Protein AF-A0A7I4YD61-F1 (afdb_monomer_lite)

Sequence (108 aa):
MLGISLYTQVQKGTRSSELRRRTKIRDAADYAKKSKITWAGHVMRYSDDRWTRAVTNWIPRGIKRTPGRPPTRWSDFFTKALNERNVDLRAPGAINRRLTGRQVTGLI

Foldseek 3Di:
DPPDDPVNCVVVVPDPVNVCVVVVDPDPVVVVVVVVLVVVLVLQPDPDPDPSVCQQQDFDPPDDDDPPDPGDGNVNVSVVVCVVVPVDPPDDDDPPPPPDDDDDDDDD

Secondary structure (DSSP, 8-state):
-----HHHHHHTT--HHHHHHHH-PPPHHHHHHHHHHHHHHHHHH--S--HHHHHHT---SS--PPTT-----HHHHHHHHHHTTT----PPP---------------

Organism: Haemonchus contortus (NCBI:txid6289)

Radius of gyration: 24.05 Å; chains: 1; bounding box: 62×25×75 Å

pLDDT: mean 74.81, std 19.47, range [31.83, 92.88]

Structure (mmCIF, N/CA/C/O backbone):
data_AF-A0A7I4YD61-F1
#
_entry.id   AF-A0A7I4YD61-F1
#
loop_
_atom_site.group_PDB
_atom_site.id
_atom_site.type_symbol
_atom_site.label_atom_id
_atom_site.label_alt_id
_atom_site.label_comp_id
_atom_site.label_asym_id
_atom_site.label_entity_id
_atom_site.label_seq_id
_atom_site.pdbx_PDB_ins_code
_atom_site.Cartn_x
_atom_site.Cartn_y
_atom_site.Cartn_z
_atom_site.occupancy
_atom_site.B_iso_or_equiv
_atom_site.auth_seq_id
_atom_site.auth_comp_id
_atom_site.auth_asym_id
_atom_site.auth_atom_id
_atom_site.pdbx_PDB_model_num
ATOM 1 N N . MET A 1 1 ? -11.832 -4.435 25.022 1.00 61.00 1 MET A N 1
ATOM 2 C CA . MET A 1 1 ? -13.270 -4.392 24.659 1.00 61.00 1 MET A CA 1
ATOM 3 C C . MET A 1 1 ? -14.021 -3.630 25.745 1.00 61.00 1 MET A C 1
ATOM 5 O O . MET A 1 1 ? -13.668 -3.809 26.897 1.00 61.00 1 MET A O 1
ATOM 9 N N . LEU A 1 2 ? -15.003 -2.782 25.407 1.00 73.25 2 LEU A N 1
ATOM 10 C CA . LEU A 1 2 ? -15.698 -1.913 26.381 1.00 73.25 2 LEU A CA 1
ATOM 11 C C . LEU A 1 2 ? -16.803 -2.618 27.198 1.00 73.25 2 LEU A C 1
ATOM 13 O O . LEU A 1 2 ? -17.373 -1.993 28.080 1.00 73.25 2 LEU A O 1
ATOM 17 N N . GLY A 1 3 ? -17.143 -3.877 26.892 1.00 79.88 3 GLY A N 1
ATOM 18 C CA . GLY A 1 3 ? -18.187 -4.627 27.612 1.00 79.88 3 GLY A CA 1
ATOM 19 C C . GLY A 1 3 ? -19.615 -4.085 27.437 1.00 79.88 3 GLY A C 1
ATOM 20 O O . GLY A 1 3 ? -20.517 -4.492 28.156 1.00 79.88 3 GLY A O 1
ATOM 21 N N . ILE A 1 4 ? -19.840 -3.160 26.497 1.00 80.75 4 ILE A N 1
ATOM 22 C CA . ILE A 1 4 ? -21.144 -2.523 26.273 1.00 80.75 4 ILE A CA 1
ATOM 23 C C . ILE A 1 4 ? -21.923 -3.337 25.239 1.00 80.75 4 ILE A C 1
ATOM 25 O O . ILE A 1 4 ? -21.481 -3.449 24.092 1.00 80.75 4 ILE A O 1
ATOM 29 N N . SER A 1 5 ? -23.090 -3.857 25.625 1.00 86.06 5 SER A N 1
ATOM 30 C CA . SER A 1 5 ? -23.985 -4.574 24.711 1.00 86.06 5 SER A CA 1
ATOM 31 C C . SER A 1 5 ? -24.517 -3.662 23.597 1.00 86.06 5 SER A C 1
ATOM 33 O O . SER A 1 5 ? -24.658 -2.450 23.778 1.00 86.06 5 SER A O 1
ATOM 35 N N . LEU A 1 6 ? -24.848 -4.249 22.441 1.00 82.88 6 LEU A N 1
ATOM 36 C CA . LEU A 1 6 ? -25.453 -3.523 21.314 1.00 82.88 6 LEU A CA 1
ATOM 37 C C . LEU A 1 6 ? -26.767 -2.837 21.710 1.00 82.88 6 LEU A C 1
ATOM 39 O O . LEU A 1 6 ? -26.996 -1.696 21.321 1.00 82.88 6 LEU A O 1
ATOM 43 N N . TYR A 1 7 ? -27.582 -3.485 22.547 1.00 87.19 7 TYR A N 1
ATOM 44 C CA . TYR A 1 7 ? -28.810 -2.902 23.093 1.00 87.19 7 TYR A CA 1
ATOM 45 C C . TYR A 1 7 ? -28.536 -1.566 23.799 1.00 87.19 7 TYR A C 1
ATOM 47 O O . TYR A 1 7 ? -29.142 -0.546 23.475 1.00 87.19 7 TYR A O 1
ATOM 55 N N . THR A 1 8 ? -27.548 -1.539 24.696 1.00 86.19 8 THR A N 1
ATOM 56 C CA . THR A 1 8 ? -27.160 -0.323 25.422 1.00 86.19 8 THR A CA 1
ATOM 57 C C . THR A 1 8 ? -26.579 0.740 24.490 1.00 86.19 8 THR A C 1
ATOM 59 O O . THR A 1 8 ? -26.765 1.934 24.730 1.00 86.19 8 THR A O 1
ATOM 62 N N . GLN A 1 9 ? -25.891 0.332 23.418 1.00 86.19 9 GLN A N 1
ATOM 63 C CA . GLN A 1 9 ? -25.376 1.267 22.416 1.00 86.19 9 GLN A CA 1
ATOM 64 C C . GLN A 1 9 ? -26.511 1.968 21.660 1.00 86.19 9 GLN A C 1
ATOM 66 O O . GLN A 1 9 ? -26.437 3.187 21.487 1.00 86.19 9 GLN A O 1
ATOM 71 N N . VAL A 1 10 ? -27.552 1.223 21.266 1.00 88.62 10 VAL A N 1
ATOM 72 C CA . VAL A 1 10 ? -28.729 1.741 20.548 1.00 88.62 10 VAL A CA 1
ATOM 73 C C . VAL A 1 10 ? -29.580 2.638 21.447 1.00 88.62 10 VAL A C 1
ATOM 75 O O . VAL A 1 10 ? -29.874 3.762 21.052 1.00 88.62 10 VAL A O 1
ATOM 78 N N . GLN A 1 11 ? -29.889 2.208 22.676 1.00 89.31 11 GLN A N 1
ATOM 79 C CA . GLN A 1 11 ? -30.666 3.004 23.644 1.00 89.31 11 GLN A CA 1
ATOM 80 C C . GLN A 1 11 ? -30.025 4.368 23.933 1.00 89.31 11 GLN A C 1
ATOM 82 O O . GLN A 1 11 ? -30.710 5.378 24.048 1.00 89.31 11 GLN A O 1
ATOM 87 N N . LYS A 1 12 ? -28.689 4.412 24.019 1.00 87.25 12 LYS A N 1
ATOM 88 C CA . LYS A 1 12 ? -27.931 5.649 24.265 1.00 87.25 12 LYS A CA 1
ATOM 89 C C . LYS A 1 12 ? -27.622 6.448 22.993 1.00 87.25 12 LYS A C 1
ATOM 91 O O . LYS A 1 12 ? -26.900 7.438 23.081 1.00 87.25 12 LYS A O 1
ATOM 96 N N . GLY A 1 13 ? -28.090 6.009 21.819 1.00 88.81 13 GLY A N 1
ATOM 97 C CA . GLY A 1 13 ? -27.801 6.669 20.540 1.00 88.81 13 GLY A CA 1
ATOM 98 C C . GLY A 1 13 ? -26.299 6.791 20.258 1.00 88.81 13 GLY A C 1
ATOM 99 O O . GLY A 1 13 ? -25.824 7.812 19.759 1.00 88.81 13 GLY A O 1
ATOM 100 N N . THR A 1 14 ? -25.513 5.785 20.648 1.00 87.19 14 THR A N 1
ATOM 101 C CA . THR A 1 14 ? -24.049 5.899 20.677 1.00 87.19 14 THR A CA 1
ATOM 102 C C . THR A 1 14 ? -23.485 5.930 19.257 1.00 87.19 14 THR A C 1
ATOM 104 O O . THR A 1 14 ? -23.570 4.952 18.516 1.00 87.19 14 THR A O 1
ATOM 107 N N . ARG A 1 15 ? -22.862 7.045 18.867 1.00 87.56 15 ARG A N 1
ATOM 108 C CA . ARG A 1 15 ? -22.293 7.212 17.521 1.00 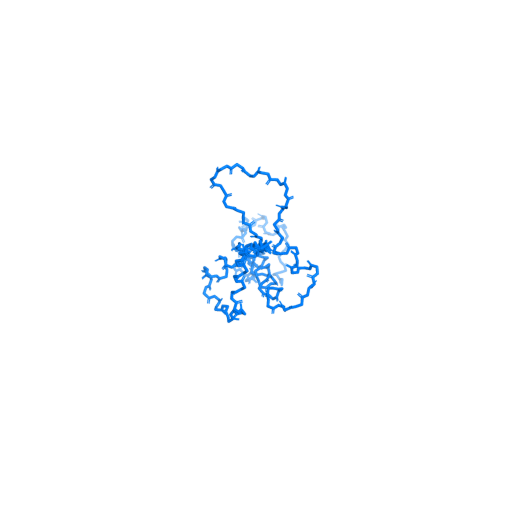87.56 15 ARG A CA 1
ATOM 109 C C . ARG A 1 15 ? -21.010 6.387 17.334 1.00 87.56 15 ARG A C 1
ATOM 111 O O . ARG A 1 15 ? -20.211 6.238 18.255 1.00 87.56 15 ARG A O 1
ATOM 118 N N . SER A 1 16 ? -20.739 5.928 16.108 1.00 84.69 16 SER A N 1
ATOM 119 C CA . SER A 1 16 ? -19.512 5.168 15.785 1.00 84.69 16 SER A CA 1
ATOM 120 C C . SER A 1 16 ? -18.217 5.923 16.141 1.00 84.69 16 SER A C 1
ATOM 122 O O . SER A 1 16 ? -17.258 5.324 16.627 1.00 84.69 16 SER A O 1
ATOM 124 N N . SER A 1 17 ? -18.197 7.252 15.980 1.00 85.31 17 SER A N 1
ATOM 125 C CA . SER A 1 17 ? -17.065 8.103 16.376 1.00 85.31 17 SER A CA 1
ATOM 126 C C . SER A 1 17 ? -16.779 8.044 17.881 1.00 85.31 17 SER A C 1
ATOM 128 O O . SER A 1 17 ? -15.621 8.011 18.291 1.00 85.31 17 SER A O 1
ATOM 130 N N . GLU A 1 18 ? -17.828 7.971 18.702 1.00 87.75 18 GLU A N 1
ATOM 131 C CA . GLU A 1 18 ? -17.735 7.879 20.160 1.00 87.75 18 GLU A CA 1
ATOM 132 C C . GLU A 1 18 ? -17.140 6.532 20.588 1.00 87.75 18 GLU A C 1
ATOM 134 O O . GLU A 1 18 ? -16.248 6.475 21.437 1.00 87.75 18 GLU A O 1
ATOM 139 N N . LEU A 1 19 ? -17.563 5.443 19.939 1.00 85.31 19 LEU A N 1
ATOM 140 C CA . LEU A 1 19 ? -16.997 4.113 20.165 1.00 85.31 19 LEU A CA 1
ATOM 141 C C . LEU A 1 19 ? -15.517 4.056 19.770 1.00 85.31 19 LEU A C 1
ATOM 143 O O . LEU A 1 19 ? -14.705 3.526 20.529 1.00 85.31 19 LEU A O 1
ATOM 147 N N . ARG A 1 20 ? -15.133 4.646 18.632 1.00 84.75 20 ARG A N 1
ATOM 148 C CA . ARG A 1 20 ? -13.725 4.722 18.197 1.00 84.75 20 ARG A CA 1
ATOM 149 C C . ARG A 1 20 ? -12.872 5.521 19.180 1.00 84.75 20 ARG A C 1
ATOM 151 O O . ARG A 1 20 ? -11.805 5.050 19.568 1.00 84.75 20 ARG A O 1
ATOM 158 N N . ARG A 1 21 ? -13.375 6.663 19.662 1.00 85.25 21 ARG A N 1
ATOM 159 C CA . ARG A 1 21 ? -12.711 7.478 20.694 1.00 85.25 21 ARG A CA 1
ATOM 160 C C . ARG A 1 21 ? -12.461 6.683 21.978 1.00 85.25 21 ARG A C 1
ATOM 162 O O . ARG A 1 21 ? -11.354 6.711 22.506 1.00 85.25 21 ARG A O 1
ATOM 169 N N . ARG A 1 22 ? -13.474 5.960 22.468 1.00 87.06 22 ARG A N 1
ATOM 170 C CA . ARG A 1 22 ? -13.386 5.186 23.720 1.00 87.06 22 ARG A CA 1
ATOM 171 C C . ARG A 1 22 ? -12.512 3.942 23.594 1.00 87.06 22 ARG A C 1
ATOM 173 O O . ARG A 1 22 ? -11.742 3.639 24.496 1.00 87.06 22 ARG A O 1
ATOM 180 N N . THR A 1 23 ? -12.644 3.214 22.489 1.00 85.44 23 THR A N 1
ATOM 181 C CA . THR A 1 23 ? -11.886 1.976 22.252 1.00 85.44 23 THR A CA 1
ATOM 182 C C . THR A 1 23 ? -10.442 2.231 21.831 1.00 85.44 23 THR A C 1
ATOM 184 O O . THR A 1 23 ? -9.619 1.329 21.966 1.00 85.44 23 THR A O 1
ATOM 187 N N . LYS A 1 24 ? -10.142 3.427 21.300 1.00 84.00 24 LYS A N 1
ATOM 188 C CA . LYS A 1 24 ? -8.855 3.789 20.681 1.00 84.00 24 LYS A CA 1
ATOM 189 C C . LYS A 1 24 ? -8.408 2.790 19.604 1.00 84.00 24 LYS A C 1
ATOM 191 O O . LYS A 1 24 ? -7.221 2.671 19.306 1.00 84.00 24 LYS A O 1
ATOM 196 N N . ILE A 1 25 ? -9.358 2.058 19.017 1.00 84.88 25 ILE A N 1
ATOM 197 C CA . ILE A 1 25 ? -9.080 1.112 17.942 1.00 84.88 25 ILE A CA 1
ATOM 198 C C . ILE A 1 25 ? -8.690 1.916 16.708 1.00 84.88 25 ILE A C 1
ATOM 200 O O . ILE A 1 25 ? -9.405 2.826 16.283 1.00 84.88 25 ILE A O 1
ATOM 204 N N . ARG A 1 26 ? -7.538 1.568 16.135 1.00 84.25 26 ARG A N 1
ATOM 205 C CA . ARG A 1 26 ? -7.076 2.155 14.882 1.00 84.25 26 ARG A CA 1
ATOM 206 C C . ARG A 1 26 ? -8.079 1.862 13.772 1.00 84.25 26 ARG A C 1
ATOM 208 O O . ARG A 1 26 ? -8.607 0.755 13.691 1.00 84.25 26 ARG A O 1
ATOM 215 N N . ASP A 1 27 ? -8.284 2.838 12.895 1.00 86.25 27 ASP A N 1
ATOM 216 C CA . ASP A 1 27 ? -9.144 2.642 11.741 1.00 86.25 27 ASP A CA 1
ATOM 217 C C . ASP A 1 27 ? -8.668 1.464 10.870 1.00 86.25 27 ASP A C 1
ATOM 219 O O . ASP A 1 27 ? -7.480 1.317 10.559 1.00 86.25 27 ASP A O 1
ATOM 223 N N . ALA A 1 28 ? -9.612 0.591 10.518 1.00 88.69 28 ALA A N 1
ATOM 224 C CA . ALA A 1 28 ? -9.323 -0.641 9.800 1.00 88.69 28 ALA A CA 1
ATOM 225 C C . ALA A 1 28 ? -8.853 -0.370 8.365 1.00 88.69 28 ALA A C 1
ATOM 227 O O . ALA A 1 28 ? -7.949 -1.058 7.883 1.00 88.69 28 ALA A O 1
ATOM 228 N N . ALA A 1 29 ? -9.416 0.641 7.697 1.00 89.38 29 ALA A N 1
ATOM 229 C CA . ALA A 1 29 ? -9.031 0.999 6.338 1.00 89.38 29 ALA A CA 1
ATOM 230 C C . ALA A 1 29 ? -7.627 1.614 6.323 1.00 89.38 29 ALA A C 1
ATOM 232 O O . ALA A 1 29 ? -6.792 1.224 5.499 1.00 89.38 29 ALA A O 1
ATOM 233 N N . ASP A 1 30 ? -7.322 2.487 7.284 1.00 88.50 30 ASP A N 1
ATOM 234 C CA . ASP A 1 30 ? -5.978 3.050 7.440 1.00 88.50 30 ASP A CA 1
ATOM 235 C C . ASP A 1 30 ? -4.936 1.971 7.732 1.00 88.50 30 ASP A C 1
ATOM 237 O O . ASP A 1 30 ? -3.844 1.972 7.144 1.00 88.50 30 ASP A O 1
ATOM 241 N N . TYR A 1 31 ? -5.273 1.017 8.605 1.00 89.19 31 TYR A N 1
ATOM 242 C CA . TYR A 1 31 ? -4.393 -0.109 8.880 1.00 89.19 31 TYR A CA 1
ATOM 243 C C . TYR A 1 31 ? -4.163 -0.960 7.636 1.00 89.19 31 TYR A C 1
ATOM 245 O O . TYR A 1 31 ? -3.009 -1.194 7.277 1.00 89.19 31 TYR A O 1
ATOM 253 N N . ALA A 1 32 ? -5.227 -1.369 6.943 1.00 92.88 32 ALA A N 1
ATOM 254 C CA . ALA A 1 32 ? -5.126 -2.172 5.730 1.00 92.88 32 ALA A CA 1
ATOM 255 C C . ALA A 1 32 ? -4.289 -1.464 4.654 1.00 92.88 32 ALA A C 1
ATOM 257 O O . ALA A 1 32 ? -3.413 -2.079 4.038 1.00 92.88 32 ALA A O 1
ATOM 258 N N . LYS A 1 33 ? -4.491 -0.152 4.470 1.00 89.06 33 LYS A N 1
ATOM 259 C CA . LYS A 1 33 ? -3.700 0.673 3.548 1.00 89.06 33 LYS A CA 1
ATOM 260 C C . LYS A 1 33 ? -2.222 0.680 3.936 1.00 89.06 33 LYS A C 1
ATOM 262 O O . LYS A 1 33 ? -1.367 0.483 3.073 1.00 89.06 33 LYS A O 1
ATOM 267 N N . LYS A 1 34 ? -1.903 0.889 5.220 1.00 87.69 34 LYS A N 1
ATOM 268 C CA . LYS A 1 34 ? -0.516 0.877 5.714 1.00 87.69 34 LYS A CA 1
ATOM 269 C C . LYS A 1 34 ? 0.128 -0.498 5.547 1.00 87.69 34 LYS A C 1
ATOM 271 O O . LYS A 1 34 ? 1.206 -0.569 4.969 1.00 87.69 34 LYS A O 1
ATOM 276 N N . SER A 1 35 ? -0.548 -1.565 5.958 1.00 89.88 35 SER A N 1
ATOM 277 C CA . SER A 1 35 ? -0.055 -2.940 5.834 1.00 89.88 35 SER A CA 1
ATOM 278 C C . SER A 1 35 ? 0.223 -3.321 4.382 1.00 89.88 35 SER A C 1
ATOM 280 O O . SER A 1 35 ? 1.281 -3.873 4.093 1.00 89.88 35 SER A O 1
ATOM 282 N N . LYS A 1 36 ? -0.666 -2.947 3.451 1.00 90.06 36 LYS A N 1
ATOM 283 C CA . LYS A 1 36 ? -0.479 -3.185 2.012 1.00 90.06 36 LYS A CA 1
ATOM 284 C C . LYS A 1 36 ? 0.785 -2.508 1.475 1.00 90.06 36 LYS A C 1
ATOM 286 O O . LYS A 1 36 ? 1.570 -3.147 0.783 1.00 90.06 36 LYS A O 1
ATOM 291 N N . ILE A 1 37 ? 0.994 -1.232 1.810 1.00 87.88 37 ILE A N 1
ATOM 292 C CA . ILE A 1 37 ? 2.168 -0.469 1.359 1.00 87.88 37 ILE A CA 1
ATOM 293 C C . ILE A 1 37 ? 3.455 -1.015 1.992 1.00 87.88 37 ILE A C 1
ATOM 295 O O . ILE A 1 37 ? 4.453 -1.177 1.296 1.00 87.88 37 ILE A O 1
ATOM 299 N N . THR A 1 38 ? 3.440 -1.344 3.288 1.00 90.62 38 THR A N 1
ATOM 300 C CA . THR A 1 38 ? 4.598 -1.933 3.977 1.00 90.62 38 THR A CA 1
ATOM 301 C C . THR A 1 38 ? 4.985 -3.283 3.375 1.00 90.62 38 THR A C 1
ATOM 303 O O . THR A 1 38 ? 6.163 -3.514 3.108 1.00 90.62 38 THR A O 1
ATOM 306 N N . TRP A 1 39 ? 4.007 -4.150 3.109 1.00 92.19 39 TRP A N 1
ATOM 307 C CA . TRP A 1 39 ? 4.246 -5.437 2.460 1.00 92.19 39 TRP A CA 1
ATOM 308 C C . TRP A 1 39 ? 4.808 -5.264 1.045 1.00 92.19 39 TRP A C 1
ATOM 310 O O . TRP A 1 39 ? 5.811 -5.885 0.706 1.00 92.19 39 TRP A O 1
ATOM 320 N N . ALA A 1 40 ? 4.231 -4.366 0.242 1.00 89.06 40 ALA A N 1
ATOM 321 C CA . ALA A 1 40 ? 4.723 -4.099 -1.106 1.00 89.06 40 ALA A CA 1
ATOM 322 C C . ALA A 1 40 ? 6.155 -3.544 -1.101 1.00 89.06 40 ALA A C 1
ATOM 324 O O . ALA A 1 40 ? 7.000 -4.009 -1.863 1.00 89.06 40 ALA A O 1
ATOM 325 N N . GLY A 1 41 ? 6.460 -2.613 -0.192 1.00 88.75 41 GLY A N 1
ATOM 326 C CA . GLY A 1 41 ? 7.816 -2.101 -0.004 1.00 88.75 41 GLY A CA 1
ATOM 327 C C . GLY A 1 41 ? 8.807 -3.199 0.393 1.00 88.75 41 GLY A C 1
ATOM 328 O O . GLY A 1 41 ? 9.939 -3.195 -0.080 1.00 88.75 41 GLY A O 1
ATOM 329 N N . HIS A 1 42 ? 8.386 -4.170 1.209 1.00 89.44 42 HIS A N 1
ATOM 330 C CA . HIS A 1 42 ? 9.201 -5.340 1.535 1.00 89.44 42 HIS A CA 1
ATOM 331 C C . HIS A 1 42 ? 9.448 -6.228 0.306 1.00 89.44 42 HIS A C 1
ATOM 333 O O . HIS A 1 42 ? 10.596 -6.557 0.022 1.00 89.44 42 HIS A O 1
ATOM 339 N N . VAL A 1 43 ? 8.402 -6.528 -0.475 1.00 90.25 43 VAL A N 1
ATOM 340 C CA . VAL A 1 43 ? 8.511 -7.302 -1.725 1.00 90.25 43 VAL A CA 1
ATOM 341 C C . VAL A 1 43 ? 9.460 -6.633 -2.726 1.00 90.25 43 VAL A C 1
ATOM 343 O O . VAL A 1 43 ? 10.255 -7.311 -3.374 1.00 90.25 43 VAL A O 1
ATOM 346 N N . MET A 1 44 ? 9.415 -5.305 -2.839 1.00 85.88 44 MET A N 1
ATOM 347 C CA . MET A 1 44 ? 10.253 -4.542 -3.771 1.00 85.88 44 MET A CA 1
ATOM 348 C C . MET A 1 44 ? 11.742 -4.501 -3.387 1.00 85.88 44 MET A C 1
ATOM 350 O O . MET A 1 44 ? 12.567 -4.220 -4.255 1.00 85.88 44 MET A O 1
ATOM 354 N N . ARG A 1 45 ? 12.104 -4.781 -2.125 1.00 87.50 45 ARG A N 1
ATOM 355 C CA . ARG A 1 45 ? 13.509 -4.829 -1.670 1.00 87.50 45 ARG A CA 1
ATOM 356 C C . ARG A 1 45 ? 14.219 -6.131 -2.026 1.00 87.50 45 ARG A C 1
ATOM 358 O O . ARG A 1 45 ? 15.445 -6.170 -1.973 1.00 87.50 45 ARG A O 1
ATOM 365 N N . TYR A 1 46 ? 13.480 -7.185 -2.364 1.00 87.56 46 TYR A N 1
ATOM 366 C CA . TYR A 1 46 ? 14.097 -8.431 -2.794 1.00 87.56 46 TYR A CA 1
ATOM 367 C C . TYR A 1 46 ? 14.817 -8.254 -4.134 1.00 87.56 46 TYR A C 1
ATOM 369 O O . TYR A 1 46 ? 14.325 -7.573 -5.036 1.00 87.56 46 TYR A O 1
ATOM 377 N N . SER A 1 47 ? 15.986 -8.880 -4.261 1.00 82.81 47 SER A N 1
ATOM 378 C CA . SER A 1 47 ? 16.779 -8.925 -5.493 1.00 82.81 47 SER A CA 1
ATOM 379 C C . SER A 1 47 ? 16.551 -10.196 -6.314 1.00 82.81 47 SER A C 1
ATOM 381 O O . SER A 1 47 ? 17.003 -10.244 -7.455 1.00 82.81 47 SER A O 1
ATOM 383 N N . ASP A 1 48 ? 15.808 -11.169 -5.783 1.00 84.69 48 ASP A N 1
ATOM 384 C CA . ASP A 1 48 ? 15.532 -12.460 -6.414 1.00 84.69 48 ASP A CA 1
ATOM 385 C C . ASP A 1 48 ? 14.333 -12.431 -7.383 1.00 84.69 48 ASP A C 1
ATOM 387 O O . ASP A 1 48 ? 13.587 -11.448 -7.468 1.00 84.69 48 ASP A O 1
ATOM 391 N N . ASP A 1 49 ? 14.165 -13.519 -8.137 1.00 84.56 49 ASP A N 1
ATOM 392 C CA . ASP A 1 49 ? 13.155 -13.678 -9.195 1.00 84.56 49 ASP A CA 1
ATOM 393 C C . ASP A 1 49 ? 11.840 -14.290 -8.685 1.00 84.56 49 ASP A C 1
ATOM 395 O O . ASP A 1 49 ? 11.135 -15.008 -9.399 1.00 84.56 49 ASP A O 1
ATOM 399 N N . ARG A 1 50 ? 11.469 -14.017 -7.428 1.00 89.50 50 ARG A N 1
ATOM 400 C CA . ARG A 1 50 ? 10.206 -14.520 -6.871 1.00 89.50 50 ARG A CA 1
ATOM 401 C C . ARG A 1 50 ? 9.019 -14.064 -7.708 1.00 89.50 50 ARG A C 1
ATOM 403 O O . ARG A 1 50 ? 8.905 -12.890 -8.074 1.00 89.50 50 ARG A O 1
ATOM 410 N N . TRP A 1 51 ? 8.056 -14.968 -7.873 1.00 90.94 51 TRP A N 1
ATOM 411 C CA . TRP A 1 51 ? 6.782 -14.694 -8.538 1.00 90.94 51 TRP A CA 1
ATOM 412 C C . TRP A 1 51 ? 6.120 -13.398 -8.043 1.00 90.94 51 TRP A C 1
ATOM 414 O O . TRP A 1 51 ? 5.668 -12.578 -8.837 1.00 90.94 51 TRP A O 1
ATOM 424 N N . THR A 1 52 ? 6.142 -13.143 -6.733 1.00 91.00 52 THR A N 1
ATOM 425 C CA . THR A 1 52 ? 5.567 -11.939 -6.113 1.00 91.00 52 THR A CA 1
ATOM 426 C C . THR A 1 52 ? 6.184 -10.641 -6.645 1.00 91.00 52 THR A C 1
ATOM 428 O O . THR A 1 52 ? 5.476 -9.658 -6.885 1.00 91.00 52 THR A O 1
ATOM 431 N N . ARG A 1 53 ? 7.502 -10.628 -6.877 1.00 89.19 53 ARG A N 1
ATOM 432 C CA . ARG A 1 53 ? 8.215 -9.484 -7.454 1.00 89.19 53 ARG A CA 1
ATOM 433 C C . ARG A 1 53 ? 7.955 -9.375 -8.955 1.00 89.19 53 ARG A C 1
ATOM 435 O O . ARG A 1 53 ? 7.764 -8.262 -9.450 1.00 89.19 53 ARG A O 1
ATOM 442 N N . ALA A 1 54 ? 7.897 -10.504 -9.661 1.00 89.50 54 ALA A N 1
ATOM 443 C CA . ALA A 1 54 ? 7.564 -10.540 -11.083 1.00 89.50 54 ALA A CA 1
ATOM 444 C C . ALA A 1 54 ? 6.171 -9.947 -11.347 1.00 89.50 54 ALA A C 1
ATOM 446 O O . ALA A 1 54 ? 6.044 -9.045 -12.172 1.00 89.50 54 ALA A O 1
ATOM 447 N N . VAL A 1 55 ? 5.157 -10.364 -10.581 1.00 89.75 55 VAL A N 1
ATOM 448 C CA . VAL A 1 55 ? 3.783 -9.835 -10.661 1.00 89.75 55 VAL A CA 1
ATOM 449 C C . VAL A 1 55 ? 3.737 -8.341 -10.338 1.00 89.75 55 VAL A C 1
ATOM 451 O O . VAL A 1 55 ? 3.089 -7.576 -11.049 1.00 89.75 55 VAL A O 1
ATOM 454 N N . THR A 1 56 ? 4.468 -7.893 -9.313 1.00 88.56 56 THR A N 1
ATOM 455 C CA . THR A 1 56 ? 4.494 -6.471 -8.920 1.00 88.56 56 THR A CA 1
ATOM 456 C C . THR A 1 56 ? 5.077 -5.570 -10.020 1.00 88.56 56 THR A C 1
ATOM 458 O O . THR A 1 56 ? 4.632 -4.435 -10.203 1.00 88.56 56 THR A O 1
ATOM 461 N N . ASN A 1 57 ? 6.048 -6.073 -10.787 1.00 87.50 57 ASN A N 1
ATOM 462 C CA . ASN A 1 57 ? 6.690 -5.345 -11.888 1.00 87.50 57 ASN A CA 1
ATOM 463 C C . ASN A 1 57 ? 6.083 -5.653 -13.269 1.00 87.50 57 ASN A C 1
ATOM 465 O O . ASN A 1 57 ? 6.576 -5.153 -14.287 1.00 87.50 57 ASN A O 1
ATOM 469 N N . TRP A 1 58 ? 5.043 -6.486 -13.323 1.00 86.94 58 TRP A N 1
ATOM 470 C CA . TRP A 1 58 ? 4.522 -7.016 -14.573 1.00 86.94 58 TRP A CA 1
ATOM 471 C C . TRP A 1 58 ? 3.894 -5.921 -15.442 1.00 86.94 58 TRP A C 1
ATOM 473 O O . TRP A 1 58 ? 3.117 -5.086 -14.976 1.00 86.94 58 TRP A O 1
ATOM 483 N N . ILE A 1 59 ? 4.228 -5.950 -16.734 1.00 81.69 59 ILE A N 1
ATOM 484 C CA . ILE A 1 59 ? 3.602 -5.137 -17.778 1.00 81.69 59 ILE A CA 1
ATOM 485 C C . ILE A 1 59 ? 2.943 -6.102 -18.768 1.00 81.69 59 ILE A C 1
ATOM 487 O O . ILE A 1 59 ? 3.644 -6.968 -19.302 1.00 81.69 59 ILE A O 1
ATOM 491 N N . PRO A 1 60 ? 1.641 -5.943 -19.069 1.00 74.88 60 PRO A N 1
ATOM 492 C CA . PRO A 1 60 ? 0.975 -6.735 -20.097 1.00 74.88 60 PRO A CA 1
ATOM 493 C C . PRO A 1 60 ? 1.652 -6.527 -21.455 1.00 74.88 60 PRO A C 1
ATOM 495 O O . PRO A 1 60 ? 1.709 -5.403 -21.958 1.00 74.88 60 PRO A O 1
ATOM 498 N N . ARG A 1 61 ? 2.185 -7.600 -22.044 1.00 75.12 61 ARG A N 1
ATOM 499 C CA . ARG A 1 61 ? 2.788 -7.576 -23.383 1.00 75.12 61 ARG A CA 1
ATOM 500 C C . ARG A 1 61 ? 1.731 -7.955 -24.422 1.00 75.12 61 ARG A C 1
ATOM 502 O O . ARG A 1 61 ? 0.911 -8.824 -24.161 1.00 75.12 61 ARG A O 1
ATOM 509 N N . GLY A 1 62 ? 1.745 -7.299 -25.582 1.00 72.56 62 GLY A N 1
ATOM 510 C CA . GLY A 1 62 ? 0.870 -7.641 -26.714 1.00 72.56 62 GLY A CA 1
ATOM 511 C C . GLY A 1 62 ? -0.461 -6.885 -26.796 1.00 72.56 62 GLY A C 1
ATOM 512 O O . GLY A 1 62 ? -1.190 -7.065 -27.762 1.00 72.56 62 GLY A O 1
ATOM 513 N N . ILE A 1 63 ? -0.767 -5.996 -25.846 1.00 74.00 63 ILE A N 1
ATOM 514 C CA . ILE A 1 63 ? -1.968 -5.147 -25.897 1.00 74.00 63 ILE A CA 1
ATOM 515 C C . ILE A 1 63 ? -1.551 -3.722 -26.272 1.00 74.00 63 ILE A C 1
ATOM 517 O O . ILE A 1 63 ? -0.841 -3.061 -25.510 1.00 74.00 63 ILE A O 1
ATOM 521 N N . LYS A 1 64 ? -2.003 -3.230 -27.433 1.00 72.75 64 LYS A N 1
ATOM 522 C CA . LYS A 1 64 ? -1.856 -1.814 -27.807 1.00 72.75 64 LYS A CA 1
ATOM 523 C C . LYS A 1 64 ? -2.787 -0.982 -26.917 1.00 72.75 64 LYS A C 1
ATOM 525 O O . LYS A 1 64 ? -4.003 -1.122 -26.982 1.00 72.75 64 LYS A O 1
ATOM 5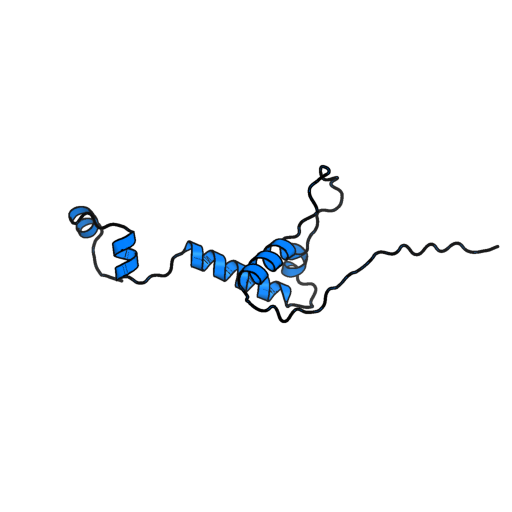30 N N . ARG A 1 65 ? -2.213 -0.165 -26.031 1.00 70.00 65 ARG A N 1
ATOM 531 C CA . ARG A 1 65 ? -2.958 0.743 -25.141 1.00 70.00 65 ARG A CA 1
ATOM 532 C C . ARG A 1 65 ? -3.399 1.983 -25.921 1.00 70.00 65 ARG A C 1
ATOM 534 O O . ARG A 1 65 ? -2.675 2.432 -26.805 1.00 70.00 65 ARG A O 1
ATOM 541 N N . THR A 1 66 ? -4.549 2.547 -25.557 1.00 77.12 66 THR A N 1
ATOM 542 C CA . THR A 1 66 ? -5.010 3.837 -26.084 1.00 77.12 66 THR A CA 1
ATOM 543 C C . THR A 1 66 ? -3.931 4.908 -25.867 1.00 77.12 66 THR A C 1
ATOM 545 O O . THR A 1 66 ? -3.359 4.964 -24.769 1.00 77.12 66 THR A O 1
ATOM 548 N N . PRO A 1 67 ? -3.635 5.748 -26.875 1.00 73.69 67 PRO A N 1
ATOM 549 C CA . PRO A 1 67 ? -2.729 6.881 -26.721 1.00 73.69 67 PRO A CA 1
ATOM 550 C C . PRO A 1 67 ? -3.110 7.736 -25.502 1.00 73.69 67 PRO A C 1
ATOM 552 O O . PRO A 1 67 ? -4.288 7.977 -25.256 1.00 73.69 67 PRO A O 1
ATOM 555 N N . GLY A 1 68 ? -2.118 8.166 -24.716 1.00 77.12 68 GLY A N 1
ATOM 556 C CA . GLY A 1 68 ? -2.314 9.065 -23.568 1.00 77.12 68 GLY A CA 1
ATOM 557 C C . GLY A 1 68 ? -2.182 8.436 -22.175 1.00 77.12 68 GLY A C 1
ATOM 558 O O . GLY A 1 68 ? -2.027 9.176 -21.207 1.00 77.12 68 GLY A O 1
ATOM 559 N N . ARG A 1 69 ? -2.165 7.099 -22.030 1.00 72.56 69 ARG A N 1
ATOM 560 C CA . ARG A 1 69 ? -1.938 6.445 -20.723 1.00 72.56 69 ARG A CA 1
ATOM 561 C C . ARG A 1 69 ? -0.639 5.629 -20.705 1.00 72.56 69 ARG A C 1
ATOM 563 O O . ARG A 1 69 ? -0.604 4.552 -21.304 1.00 72.56 69 ARG A O 1
ATOM 570 N N . PRO A 1 70 ? 0.414 6.088 -19.999 1.00 68.06 70 PRO A N 1
ATOM 571 C CA . PRO A 1 70 ? 1.649 5.324 -19.849 1.00 68.06 70 PRO A CA 1
ATOM 572 C C . PRO A 1 70 ? 1.396 3.935 -19.236 1.00 68.06 70 PRO A C 1
ATOM 574 O O . PRO A 1 70 ? 0.472 3.772 -18.430 1.00 68.06 70 PRO A O 1
ATOM 577 N N . PRO A 1 71 ? 2.199 2.913 -19.579 1.00 72.31 71 PRO A N 1
ATOM 578 C CA . PRO A 1 71 ? 2.107 1.602 -18.948 1.00 72.31 71 PRO A CA 1
ATOM 579 C C . PRO A 1 71 ? 2.525 1.694 -17.473 1.00 72.31 71 PRO A C 1
ATOM 581 O O . PRO A 1 71 ? 3.707 1.661 -17.157 1.00 72.31 71 PRO A O 1
ATOM 584 N N . THR A 1 72 ? 1.551 1.812 -16.569 1.00 80.56 72 THR A N 1
ATOM 585 C CA . THR A 1 72 ? 1.791 1.834 -15.118 1.00 80.56 72 THR A CA 1
ATOM 586 C C . THR A 1 72 ? 1.876 0.416 -14.560 1.00 80.56 72 THR A C 1
ATOM 588 O O . THR A 1 72 ? 0.959 -0.389 -14.762 1.00 80.56 72 THR A O 1
ATOM 591 N N . ARG A 1 73 ? 2.958 0.118 -13.839 1.00 87.25 73 ARG A N 1
ATOM 592 C CA . ARG A 1 73 ? 3.128 -1.104 -13.042 1.00 87.25 73 ARG A CA 1
ATOM 593 C C . ARG A 1 73 ? 2.520 -0.931 -11.652 1.00 87.25 73 ARG A C 1
ATOM 595 O O . ARG A 1 73 ? 2.344 0.186 -11.166 1.00 87.25 73 ARG A O 1
ATOM 602 N N . TRP A 1 74 ? 2.288 -2.040 -10.955 1.00 87.19 74 TRP A N 1
ATOM 603 C CA . TRP A 1 74 ? 1.942 -1.988 -9.531 1.00 87.19 74 TRP A CA 1
ATOM 604 C C . TRP A 1 74 ? 3.079 -1.382 -8.699 1.00 87.19 74 TRP A C 1
ATOM 606 O O . TRP A 1 74 ? 2.815 -0.596 -7.791 1.00 87.19 74 TRP A O 1
ATOM 616 N N . SER A 1 75 ? 4.337 -1.663 -9.059 1.00 88.25 75 SER A N 1
ATOM 617 C CA . SER A 1 75 ? 5.515 -1.018 -8.465 1.00 88.25 75 SER A CA 1
ATOM 618 C C . SER A 1 75 ? 5.437 0.507 -8.506 1.00 88.25 75 SER A C 1
ATOM 620 O O . SER A 1 75 ? 5.772 1.152 -7.523 1.00 88.25 75 SER A O 1
ATOM 622 N N . ASP A 1 76 ? 4.954 1.095 -9.602 1.00 88.56 76 ASP A N 1
ATOM 623 C CA . ASP A 1 76 ? 4.924 2.552 -9.775 1.00 88.56 76 ASP A CA 1
ATOM 624 C C . ASP A 1 76 ? 3.900 3.196 -8.831 1.00 88.56 76 ASP A C 1
ATOM 626 O O . ASP A 1 76 ? 4.161 4.242 -8.235 1.00 88.56 76 ASP A O 1
ATOM 630 N N . PHE A 1 77 ? 2.757 2.528 -8.630 1.00 87.25 77 PHE A N 1
ATOM 631 C CA . PHE A 1 77 ? 1.768 2.925 -7.631 1.00 87.25 77 PHE A CA 1
ATOM 632 C C . PHE A 1 77 ? 2.358 2.894 -6.217 1.00 87.25 77 PHE A C 1
ATOM 634 O O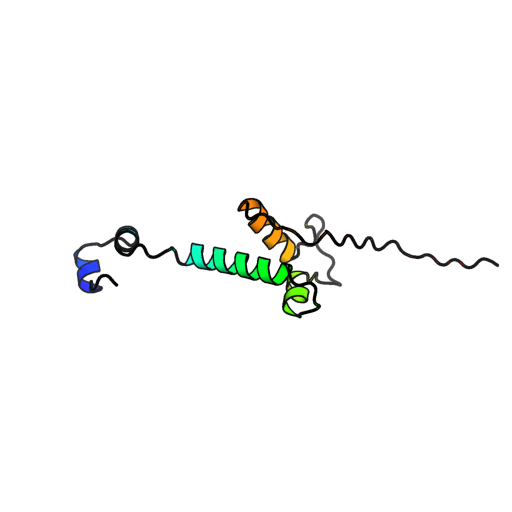 . PHE A 1 77 ? 2.182 3.845 -5.454 1.00 87.25 77 PHE A O 1
ATOM 641 N N . PHE A 1 78 ? 3.077 1.824 -5.866 1.00 87.25 78 PHE A N 1
ATOM 642 C CA . PHE A 1 78 ? 3.693 1.706 -4.546 1.00 87.25 78 PHE A CA 1
ATOM 643 C C . PHE A 1 78 ? 4.818 2.715 -4.339 1.00 87.25 78 PHE A C 1
ATOM 645 O O . PHE A 1 78 ? 4.857 3.337 -3.283 1.00 87.25 78 PHE A O 1
ATOM 652 N N . THR A 1 79 ? 5.672 2.941 -5.339 1.00 87.50 79 THR A N 1
ATOM 653 C CA . THR A 1 79 ? 6.709 3.980 -5.302 1.00 87.50 79 THR A CA 1
ATOM 654 C C . THR A 1 79 ? 6.089 5.348 -5.046 1.00 87.50 79 THR A C 1
ATOM 656 O O . THR A 1 79 ? 6.520 6.052 -4.138 1.00 87.50 79 THR A O 1
ATOM 659 N N . LYS A 1 80 ? 5.015 5.701 -5.767 1.00 88.19 80 LYS A N 1
ATOM 660 C CA . LYS A 1 80 ? 4.291 6.958 -5.536 1.00 88.19 80 LYS A CA 1
ATOM 661 C C . LYS A 1 80 ? 3.741 7.040 -4.107 1.00 88.19 80 LYS A C 1
ATOM 663 O O . LYS A 1 80 ? 3.990 8.021 -3.414 1.00 88.19 80 LYS A O 1
ATOM 668 N N . ALA A 1 81 ? 3.065 5.989 -3.642 1.00 85.81 81 ALA A N 1
ATOM 669 C CA . ALA A 1 81 ? 2.474 5.944 -2.303 1.00 85.81 81 ALA A CA 1
ATOM 670 C C . ALA A 1 81 ? 3.512 5.955 -1.161 1.00 85.81 81 ALA A C 1
ATOM 672 O O . ALA A 1 81 ? 3.197 6.383 -0.049 1.00 85.81 81 ALA A O 1
ATOM 673 N N . LEU A 1 82 ? 4.724 5.451 -1.404 1.00 82.06 82 LEU A N 1
ATOM 674 C CA . LEU A 1 82 ? 5.841 5.475 -0.456 1.00 82.06 82 LEU A CA 1
ATOM 675 C C . LEU A 1 82 ? 6.492 6.862 -0.406 1.00 82.06 82 LEU A C 1
ATOM 677 O O . LEU A 1 82 ? 6.706 7.381 0.690 1.00 82.06 82 LEU A O 1
ATOM 681 N N . ASN A 1 83 ? 6.701 7.487 -1.569 1.00 82.38 83 ASN A N 1
ATOM 682 C CA . ASN A 1 83 ? 7.240 8.844 -1.683 1.00 82.38 83 ASN A CA 1
ATOM 683 C C . ASN A 1 83 ? 6.320 9.879 -1.017 1.00 82.38 83 ASN A C 1
ATOM 685 O O . ASN A 1 83 ? 6.783 10.713 -0.248 1.00 82.38 83 ASN A O 1
ATOM 689 N N . GLU A 1 84 ? 5.003 9.778 -1.223 1.00 81.69 84 GLU A N 1
ATOM 690 C CA . GLU A 1 84 ? 4.003 10.648 -0.575 1.00 81.69 84 GLU A CA 1
ATOM 691 C C . GLU A 1 84 ? 3.984 10.529 0.961 1.00 81.69 84 GLU A C 1
ATOM 693 O O . GLU A 1 84 ? 3.458 11.403 1.646 1.00 81.69 84 GLU A O 1
ATOM 698 N N . ARG A 1 85 ? 4.528 9.440 1.522 1.00 69.38 85 ARG A N 1
ATOM 699 C CA . ARG A 1 85 ? 4.533 9.172 2.968 1.00 69.38 85 ARG A CA 1
ATOM 700 C C . ARG A 1 85 ? 5.853 9.511 3.659 1.00 69.38 85 ARG A C 1
ATOM 702 O O . ARG A 1 85 ? 5.944 9.268 4.860 1.00 69.38 85 ARG A O 1
ATOM 709 N N . ASN A 1 86 ? 6.844 10.038 2.933 1.00 56.75 86 ASN A N 1
ATOM 710 C CA . ASN A 1 86 ? 8.192 10.312 3.446 1.00 56.75 86 ASN A CA 1
ATOM 711 C C . ASN A 1 86 ? 8.800 9.098 4.186 1.00 56.75 86 ASN A C 1
ATOM 713 O O . ASN A 1 86 ? 9.484 9.219 5.199 1.00 56.75 86 ASN A O 1
ATOM 717 N N . VAL A 1 87 ? 8.481 7.889 3.710 1.00 54.94 87 VAL A N 1
ATOM 718 C CA . VAL A 1 87 ? 9.142 6.661 4.153 1.00 54.94 87 VAL A CA 1
ATOM 719 C C . VAL A 1 87 ? 10.318 6.493 3.213 1.00 54.94 87 VAL A C 1
ATOM 721 O O . VAL A 1 87 ? 10.148 5.911 2.143 1.00 54.94 87 VAL A O 1
ATOM 724 N N . ASP A 1 88 ? 11.471 7.053 3.585 1.00 41.81 88 ASP A N 1
ATOM 725 C CA . ASP A 1 88 ? 12.694 6.980 2.790 1.00 41.81 88 ASP A CA 1
ATOM 726 C C . ASP A 1 88 ? 12.956 5.537 2.357 1.00 41.81 88 ASP A C 1
ATOM 728 O O . ASP A 1 88 ? 13.341 4.648 3.129 1.00 41.81 88 ASP A O 1
ATOM 732 N N . LEU A 1 89 ? 12.709 5.288 1.076 1.00 47.47 89 LEU A N 1
ATOM 733 C CA . LEU A 1 89 ? 13.186 4.101 0.412 1.00 47.47 89 LEU A CA 1
ATOM 734 C C . LEU A 1 89 ? 14.683 4.304 0.263 1.00 47.47 89 LEU A C 1
ATOM 736 O O . LEU A 1 89 ? 15.136 4.975 -0.660 1.00 47.47 89 LEU A O 1
ATOM 740 N N . ARG A 1 90 ? 15.470 3.682 1.142 1.00 45.47 90 ARG A N 1
ATOM 741 C CA . ARG A 1 90 ? 16.853 3.343 0.806 1.00 45.47 90 ARG A CA 1
ATOM 742 C C . ARG A 1 90 ? 16.780 2.344 -0.358 1.00 45.47 90 ARG A C 1
ATOM 744 O O . ARG A 1 90 ? 16.683 1.136 -0.157 1.00 45.47 90 ARG A O 1
ATOM 751 N N . ALA A 1 91 ? 16.616 2.886 -1.560 1.00 40.75 91 ALA A N 1
ATOM 752 C CA . ALA A 1 91 ? 16.263 2.169 -2.770 1.00 40.75 91 ALA A CA 1
ATOM 753 C C . ALA A 1 91 ? 17.462 1.350 -3.268 1.00 40.75 91 ALA A C 1
ATOM 755 O O . ALA A 1 91 ? 18.573 1.878 -3.317 1.00 40.75 91 ALA A O 1
ATOM 756 N N . PRO A 1 92 ? 17.270 0.096 -3.705 1.00 37.19 92 PRO A N 1
ATOM 757 C CA . PRO A 1 92 ? 18.194 -0.526 -4.639 1.00 37.19 92 PRO A CA 1
ATOM 758 C C . PRO A 1 92 ? 18.076 0.197 -5.988 1.00 37.19 92 PRO A C 1
ATOM 760 O O . PRO A 1 92 ? 16.969 0.442 -6.470 1.00 37.19 92 PRO A O 1
ATOM 763 N N . GLY A 1 93 ? 19.227 0.568 -6.551 1.00 39.97 93 GLY A N 1
ATOM 764 C CA . GLY A 1 93 ? 19.375 1.437 -7.716 1.00 39.97 93 GLY A CA 1
ATOM 765 C C . GLY A 1 93 ? 18.482 1.095 -8.911 1.00 39.97 93 GLY A C 1
ATOM 766 O O . GLY A 1 93 ? 18.200 -0.062 -9.224 1.00 39.97 93 GLY A O 1
ATOM 767 N N . ALA A 1 94 ? 18.057 2.157 -9.591 1.00 34.66 9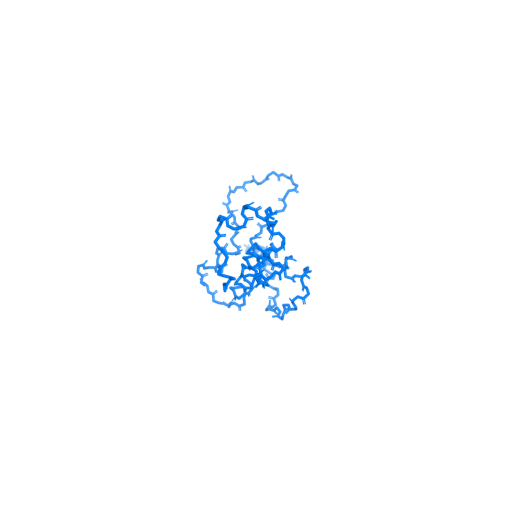4 ALA A N 1
A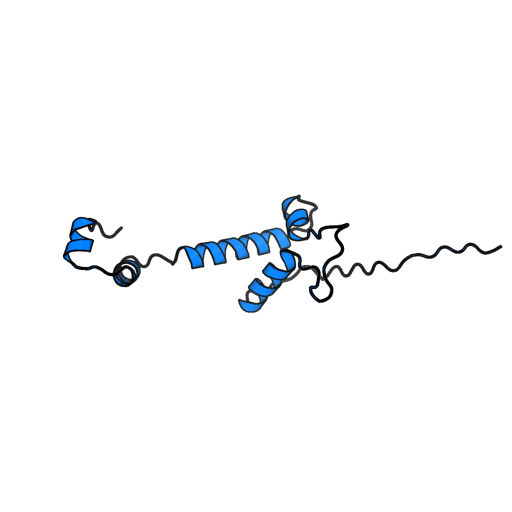TOM 768 C CA . ALA A 1 94 ? 17.269 2.117 -10.808 1.00 34.66 94 ALA A CA 1
ATOM 769 C C . ALA A 1 94 ? 17.907 1.208 -11.873 1.00 34.66 94 ALA A C 1
ATOM 771 O O . ALA A 1 94 ? 18.952 1.525 -12.438 1.00 34.66 94 ALA A O 1
ATOM 772 N N . ILE A 1 95 ? 17.236 0.106 -12.215 1.00 36.72 95 ILE A N 1
ATOM 773 C CA . ILE A 1 95 ? 17.572 -0.689 -13.400 1.00 36.72 95 ILE A CA 1
ATOM 774 C C . ILE A 1 95 ? 16.893 -0.031 -14.608 1.00 36.72 95 ILE A C 1
ATOM 776 O O . ILE A 1 95 ? 15.810 -0.426 -15.041 1.00 36.72 95 ILE A O 1
ATOM 780 N N . ASN A 1 96 ? 17.540 0.992 -15.165 1.00 33.41 96 ASN A N 1
ATOM 781 C CA . ASN A 1 96 ? 17.262 1.455 -16.523 1.00 33.41 96 ASN A CA 1
ATOM 782 C C . ASN A 1 96 ? 17.873 0.453 -17.515 1.00 33.41 96 ASN A C 1
ATOM 784 O O . ASN A 1 96 ? 19.003 0.626 -17.964 1.00 33.41 96 ASN A O 1
ATOM 788 N N . ARG A 1 97 ? 17.137 -0.595 -17.905 1.00 35.62 97 ARG A N 1
ATOM 789 C CA . ARG A 1 97 ? 17.464 -1.322 -19.144 1.00 35.62 97 ARG A CA 1
AT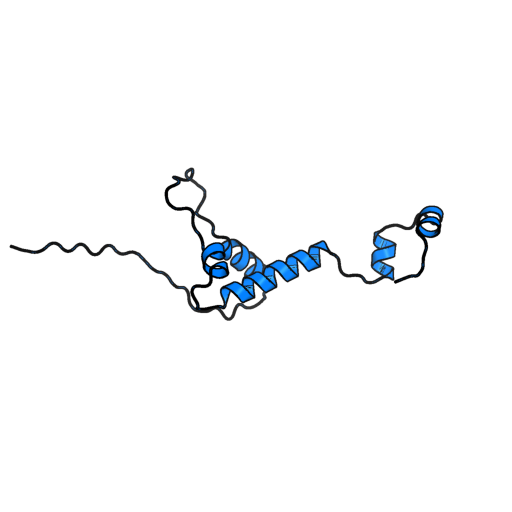OM 790 C C . ARG A 1 97 ? 16.886 -0.548 -20.325 1.00 35.62 97 ARG A C 1
ATOM 792 O O . ARG A 1 97 ? 15.765 -0.810 -20.757 1.00 35.62 97 ARG A O 1
ATOM 799 N N . ARG A 1 98 ? 17.664 0.405 -20.853 1.00 32.66 98 ARG A N 1
ATOM 800 C CA . ARG A 1 98 ? 17.510 0.833 -22.250 1.00 32.66 98 ARG A CA 1
ATOM 801 C C . ARG A 1 98 ? 17.784 -0.396 -23.113 1.00 32.66 98 ARG A C 1
ATOM 803 O O . ARG A 1 98 ? 18.899 -0.903 -23.132 1.00 32.66 98 ARG A O 1
ATOM 810 N N . LEU A 1 99 ? 16.760 -0.897 -23.792 1.00 40.38 99 LEU A N 1
ATOM 811 C CA . LEU A 1 99 ? 16.944 -1.824 -24.902 1.00 40.38 99 LEU A CA 1
ATOM 812 C C . LEU A 1 99 ? 17.444 -0.998 -26.093 1.00 40.38 99 LEU A C 1
ATOM 814 O O . LEU A 1 99 ? 16.649 -0.521 -26.895 1.00 40.38 99 LEU A O 1
ATOM 818 N N . THR A 1 100 ? 18.752 -0.766 -26.176 1.00 36.59 100 THR A N 1
ATOM 819 C CA . THR A 1 100 ? 19.383 -0.328 -27.424 1.00 36.59 100 THR A CA 1
ATOM 820 C C . THR A 1 100 ? 19.633 -1.570 -28.266 1.00 36.59 100 THR A C 1
ATOM 822 O O . THR A 1 100 ? 20.411 -2.445 -27.884 1.00 36.59 100 THR A O 1
ATOM 825 N N . GLY A 1 101 ? 18.904 -1.666 -29.378 1.00 35.44 101 GLY A N 1
ATOM 826 C CA . GLY A 1 101 ? 19.043 -2.727 -30.363 1.00 35.44 101 GLY A CA 1
ATOM 827 C C . GLY A 1 101 ? 20.479 -2.821 -30.869 1.00 35.44 101 GLY A C 1
ATOM 828 O O . GLY A 1 101 ? 21.058 -1.843 -31.332 1.00 35.44 101 GLY A O 1
ATOM 829 N N . ARG A 1 102 ? 21.039 -4.024 -30.777 1.00 32.78 102 ARG A N 1
ATOM 830 C CA . ARG A 1 102 ? 22.279 -4.403 -31.442 1.00 32.78 102 ARG A CA 1
ATOM 831 C C . ARG A 1 102 ? 21.930 -4.707 -32.901 1.00 32.78 102 ARG A C 1
ATOM 833 O O . ARG A 1 102 ? 21.445 -5.792 -33.197 1.00 32.78 102 ARG A O 1
ATOM 840 N N . GLN A 1 103 ? 22.122 -3.731 -33.785 1.00 31.83 103 GLN A N 1
ATOM 841 C CA . GLN A 1 103 ? 22.292 -3.998 -35.213 1.00 31.83 103 GLN A CA 1
ATOM 842 C C . GLN A 1 103 ? 23.657 -4.674 -35.372 1.00 31.83 103 GLN A C 1
ATOM 844 O O . GLN A 1 103 ? 24.677 -4.108 -34.984 1.00 31.83 103 GLN A O 1
ATOM 849 N N . VAL A 1 104 ? 23.668 -5.907 -35.870 1.00 37.62 104 VAL A N 1
ATOM 850 C CA . VAL A 1 104 ? 24.880 -6.556 -36.373 1.00 37.62 104 VAL A CA 1
ATOM 851 C C . VAL A 1 104 ? 24.725 -6.572 -37.885 1.00 37.62 104 VAL A C 1
ATOM 853 O O . VAL A 1 104 ? 24.114 -7.477 -38.440 1.00 37.62 104 VAL A O 1
ATOM 856 N N . THR A 1 105 ? 25.213 -5.529 -38.546 1.00 37.84 105 THR A N 1
ATOM 857 C CA . THR A 1 105 ? 25.468 -5.559 -39.988 1.00 37.84 105 THR A CA 1
ATOM 858 C C . THR A 1 105 ? 26.904 -6.022 -40.179 1.00 37.84 105 THR A C 1
ATOM 860 O O . THR A 1 105 ? 27.840 -5.296 -39.846 1.00 37.84 105 THR A O 1
ATOM 863 N N . GLY A 1 106 ? 27.067 -7.262 -40.641 1.00 34.88 106 GLY A N 1
ATOM 864 C CA . GLY A 1 106 ? 28.337 -7.767 -41.149 1.00 34.88 106 GLY A CA 1
ATOM 865 C C . GLY A 1 106 ? 28.657 -7.096 -42.482 1.00 34.88 106 GLY A C 1
ATOM 866 O O . GLY A 1 106 ? 27.801 -7.047 -43.364 1.00 34.88 106 GLY A O 1
ATOM 867 N N . LEU A 1 107 ? 29.870 -6.551 -42.575 1.00 37.38 107 LEU A N 1
ATOM 868 C CA . LEU A 1 107 ? 30.506 -6.138 -43.820 1.00 37.38 107 LEU A CA 1
ATOM 869 C C . LEU A 1 107 ? 30.821 -7.374 -44.678 1.00 37.38 107 LEU A C 1
ATOM 871 O O . LEU A 1 107 ? 31.259 -8.395 -44.143 1.00 37.38 107 LEU A O 1
ATOM 875 N N . ILE A 1 108 ? 30.621 -7.234 -45.989 1.00 45.44 108 ILE A N 1
ATOM 876 C CA . ILE A 1 108 ? 31.476 -7.854 -47.011 1.00 45.44 108 ILE A CA 1
ATOM 877 C C . ILE A 1 108 ? 32.671 -6.920 -47.193 1.00 45.44 108 ILE A C 1
ATOM 879 O O . ILE A 1 108 ? 32.429 -5.689 -47.189 1.00 45.44 108 ILE A O 1
#